Protein AF-A0AAV8WUN9-F1 (afdb_monomer)

Organism: NCBI:txid1586634

Sequence (84 aa):
MSHSVIFEGVKEIPEKLVKDVHEAYGFLETFLQDYTYVAGDDLSIADFSIINTISNANILVPMDEEEYPNISSWKKKNANFAFL

Radius of gyration: 13.9 Å; Cα contacts (8 Å, |Δi|>4): 51; chains: 1; bounding box: 30×26×34 Å

pLDDT: mean 88.43, std 12.77, range [41.0, 97.88]

Mean predicted aligned error: 5.01 Å

Secondary structure (DSSP, 8-state):
-PPPTTTTT-SS--HHHHHHHHHHHHHHHHHTTS-SBTTBSS--HHHHHHHHHHHHHHHHSPPPTTT-HHHHHHHHHHHTT---

Structure (mmCIF, N/CA/C/O backbone):
data_AF-A0AAV8WUN9-F1
#
_entry.id   AF-A0AAV8WUN9-F1
#
loop_
_atom_site.group_PDB
_atom_site.id
_atom_site.type_symbol
_atom_site.label_atom_id
_atom_site.label_alt_id
_atom_site.label_comp_id
_atom_site.label_asym_id
_atom_site.label_entity_id
_atom_site.label_seq_id
_atom_site.pdbx_PDB_ins_code
_atom_site.Cartn_x
_atom_site.Cartn_y
_atom_site.Cartn_z
_atom_site.occupancy
_atom_site.B_iso_or_equiv
_atom_site.auth_seq_id
_atom_site.auth_comp_id
_atom_site.auth_asym_id
_atom_site.auth_atom_id
_atom_site.pdbx_PDB_model_num
ATOM 1 N N . MET A 1 1 ? 0.576 -13.514 -19.678 1.00 44.97 1 MET A N 1
ATOM 2 C CA . MET A 1 1 ? 1.343 -14.105 -18.561 1.00 44.97 1 MET A CA 1
ATOM 3 C C . MET A 1 1 ? 2.239 -13.015 -18.003 1.00 44.97 1 MET A C 1
ATOM 5 O O . MET A 1 1 ? 2.833 -12.310 -18.803 1.00 44.97 1 MET A O 1
ATOM 9 N N . SER A 1 2 ? 2.285 -12.817 -16.686 1.00 55.75 2 SER A N 1
ATOM 10 C CA . SER A 1 2 ? 3.214 -11.874 -16.051 1.00 55.75 2 SER A CA 1
ATOM 11 C C . SER A 1 2 ? 4.636 -12.428 -16.152 1.00 55.75 2 SER A C 1
ATOM 13 O O . SER A 1 2 ? 4.878 -13.561 -15.733 1.00 55.75 2 SER A O 1
ATOM 15 N N . HIS A 1 3 ? 5.559 -11.676 -16.744 1.00 66.44 3 HIS A N 1
ATOM 16 C CA . HIS A 1 3 ? 6.974 -12.037 -16.790 1.00 66.44 3 HIS A CA 1
ATOM 17 C C . HIS A 1 3 ? 7.753 -11.209 -15.771 1.00 66.44 3 HIS A C 1
ATOM 19 O O . HIS A 1 3 ? 7.430 -10.048 -15.521 1.00 66.44 3 HIS A O 1
ATOM 25 N N . SER A 1 4 ? 8.725 -11.841 -15.115 1.00 73.50 4 SER A N 1
ATOM 26 C CA . SER A 1 4 ? 9.503 -11.204 -14.057 1.00 73.50 4 SER A CA 1
ATOM 27 C C . SER A 1 4 ? 10.645 -10.402 -14.664 1.00 73.50 4 SER A C 1
ATOM 29 O O . SER A 1 4 ? 11.571 -10.977 -15.237 1.00 73.50 4 SER A O 1
ATOM 31 N N . VAL A 1 5 ? 10.618 -9.088 -14.446 1.00 78.25 5 VAL A N 1
ATOM 32 C CA . VAL A 1 5 ? 11.686 -8.162 -14.855 1.00 78.25 5 VAL A CA 1
ATOM 33 C C . VAL A 1 5 ? 13.059 -8.538 -14.283 1.00 78.25 5 VAL A C 1
ATOM 35 O O . VAL A 1 5 ? 14.080 -8.243 -14.894 1.00 78.25 5 VAL A O 1
ATOM 38 N N . ILE A 1 6 ? 13.093 -9.253 -13.152 1.00 80.38 6 ILE A N 1
ATOM 39 C CA . ILE A 1 6 ? 14.328 -9.696 -12.489 1.00 80.38 6 ILE A CA 1
ATOM 40 C C . ILE A 1 6 ? 15.052 -10.764 -13.322 1.00 80.38 6 ILE A C 1
ATOM 42 O O . ILE A 1 6 ? 16.278 -10.767 -13.399 1.00 80.38 6 ILE A O 1
ATOM 46 N N . PHE A 1 7 ? 14.307 -11.675 -13.954 1.00 81.75 7 PHE A N 1
ATOM 47 C CA . PHE A 1 7 ? 14.889 -12.803 -14.693 1.00 81.75 7 PHE A CA 1
ATOM 48 C C . PHE A 1 7 ? 15.165 -12.485 -16.166 1.00 81.75 7 PHE A C 1
ATOM 50 O O . PHE A 1 7 ? 15.902 -13.218 -16.819 1.00 81.75 7 PHE A O 1
ATOM 57 N N . GLU A 1 8 ? 14.612 -11.389 -16.683 1.00 77.19 8 GLU A N 1
ATOM 58 C CA . GLU A 1 8 ? 14.769 -10.975 -18.081 1.00 77.19 8 GLU A CA 1
ATOM 59 C C . GLU A 1 8 ? 16.030 -10.131 -18.339 1.00 77.19 8 GLU A C 1
ATOM 61 O O . GLU A 1 8 ? 16.317 -9.780 -19.481 1.00 77.19 8 GLU A O 1
ATOM 66 N N . GLY A 1 9 ? 16.810 -9.810 -17.298 1.00 74.88 9 GLY A N 1
ATOM 67 C CA . GLY A 1 9 ? 18.046 -9.028 -17.435 1.00 74.88 9 GLY A CA 1
ATOM 68 C C . GLY A 1 9 ? 17.816 -7.589 -17.910 1.00 74.88 9 GLY A C 1
ATOM 69 O O . GLY A 1 9 ? 18.739 -6.948 -18.421 1.00 74.88 9 GLY A O 1
ATOM 70 N N . VAL A 1 10 ? 16.587 -7.085 -17.765 1.00 78.69 10 VAL A N 1
ATOM 71 C CA . VAL A 1 10 ? 16.228 -5.711 -18.118 1.00 78.69 10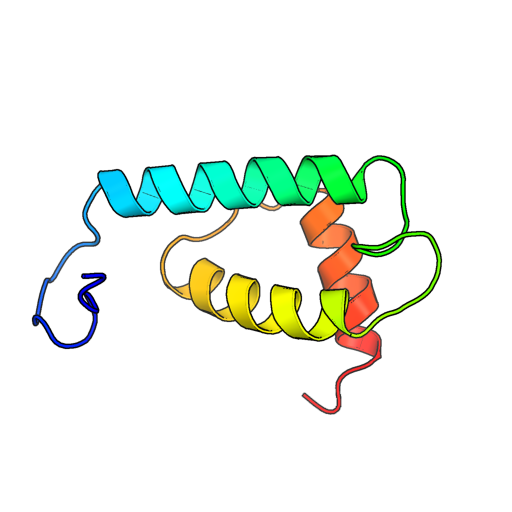 VAL A CA 1
ATOM 72 C C . VAL A 1 10 ? 16.918 -4.761 -17.139 1.00 78.69 10 VAL A C 1
ATOM 74 O O . VAL A 1 10 ? 16.906 -4.980 -15.930 1.00 78.69 10 VAL A O 1
ATOM 77 N N . LYS A 1 11 ? 17.555 -3.712 -17.667 1.00 81.75 11 LYS A N 1
ATOM 78 C CA . LYS A 1 11 ? 18.321 -2.743 -16.863 1.00 81.75 11 LYS A CA 1
ATOM 79 C C . LYS A 1 11 ? 17.454 -1.665 -16.220 1.00 81.75 11 LYS A C 1
ATOM 81 O O . LYS A 1 11 ? 17.893 -1.022 -15.275 1.00 81.75 11 LYS A O 1
ATOM 86 N N . GLU A 1 12 ? 16.252 -1.468 -16.749 1.00 84.88 12 GLU A N 1
ATOM 87 C CA . GLU A 1 12 ? 15.318 -0.424 -16.341 1.00 84.88 12 GLU A CA 1
ATOM 88 C C . GLU A 1 12 ? 13.915 -1.013 -16.231 1.00 84.88 12 GLU A C 1
ATOM 90 O O . GLU A 1 12 ? 13.536 -1.902 -16.994 1.00 84.88 12 GLU A O 1
ATOM 95 N N . ILE A 1 13 ? 13.134 -0.525 -15.272 1.00 86.38 13 ILE A N 1
ATOM 96 C CA . ILE A 1 13 ? 11.762 -0.988 -15.084 1.00 86.38 13 ILE A CA 1
ATOM 97 C C . ILE A 1 13 ? 10.883 -0.327 -16.154 1.00 86.38 13 ILE A C 1
ATOM 99 O O . ILE A 1 13 ? 10.876 0.900 -16.251 1.00 86.38 13 ILE A O 1
ATOM 103 N N . PRO A 1 14 ? 10.117 -1.103 -16.946 1.00 90.12 14 PRO A N 1
ATOM 104 C CA . PRO A 1 14 ? 9.171 -0.545 -17.903 1.00 90.12 14 PRO A CA 1
ATOM 105 C C . PRO A 1 14 ? 8.198 0.443 -17.248 1.00 90.12 14 PRO A C 1
ATOM 107 O O . PRO A 1 14 ? 7.570 0.120 -16.240 1.00 90.12 14 PRO A O 1
ATOM 110 N N . GLU A 1 15 ? 7.995 1.605 -17.872 1.00 91.62 15 GLU A N 1
ATOM 111 C CA . GLU A 1 15 ? 7.133 2.684 -17.356 1.00 91.62 15 GLU A CA 1
ATOM 112 C C . GLU A 1 15 ? 5.706 2.211 -17.040 1.00 91.62 15 GLU A C 1
ATOM 114 O O . GLU A 1 15 ? 5.115 2.604 -16.037 1.00 91.62 15 GLU A O 1
ATOM 119 N N . LYS A 1 16 ? 5.166 1.291 -17.850 1.00 90.94 16 LYS A N 1
ATOM 120 C CA . LYS A 1 16 ? 3.856 0.682 -17.593 1.00 90.94 16 LYS A CA 1
ATOM 121 C C . LYS A 1 16 ? 3.793 0.020 -16.212 1.00 90.94 16 LYS A C 1
ATOM 123 O O . LYS A 1 16 ? 2.802 0.185 -15.518 1.00 90.94 16 LYS A O 1
ATOM 128 N N . LEU A 1 17 ? 4.832 -0.719 -15.818 1.00 90.56 17 LEU A N 1
ATOM 129 C CA . LEU A 1 17 ? 4.857 -1.399 -14.521 1.00 90.56 17 LEU A CA 1
ATOM 130 C C . LEU A 1 17 ? 4.985 -0.402 -13.372 1.00 90.56 17 LEU A C 1
ATOM 132 O O . LEU A 1 17 ? 4.342 -0.587 -12.347 1.00 90.56 17 LEU A O 1
ATOM 136 N N . VAL A 1 18 ? 5.762 0.668 -13.561 1.00 93.69 18 VAL A N 1
ATOM 137 C CA . VAL A 1 18 ? 5.838 1.773 -12.594 1.00 93.69 18 VAL A CA 1
ATOM 138 C C . VAL A 1 18 ? 4.448 2.368 -12.372 1.00 93.69 18 VAL A C 1
ATOM 140 O O . VAL A 1 18 ? 3.996 2.472 -11.234 1.00 93.69 18 VAL A O 1
ATOM 143 N N . LYS A 1 19 ? 3.726 2.670 -13.456 1.00 95.38 19 LYS A N 1
ATOM 144 C CA . LYS A 1 19 ? 2.358 3.191 -13.387 1.00 95.38 19 LYS A CA 1
ATOM 145 C C . LYS A 1 19 ? 1.393 2.223 -12.696 1.00 95.38 19 LYS A C 1
ATOM 147 O O . LYS A 1 19 ? 0.640 2.655 -11.830 1.00 95.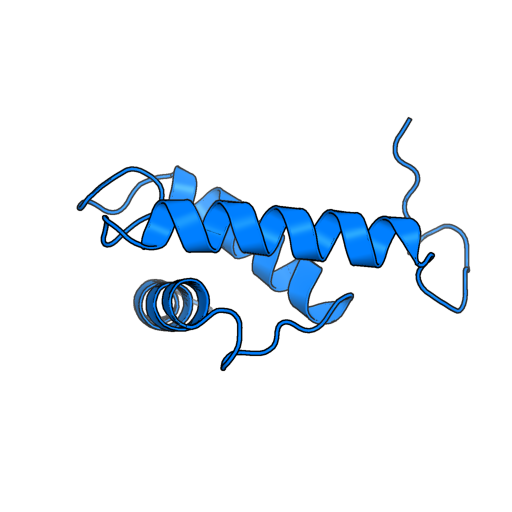38 19 LYS A O 1
ATOM 152 N N . ASP A 1 20 ? 1.435 0.939 -13.052 1.00 94.62 20 ASP A N 1
ATOM 153 C CA . ASP A 1 20 ? 0.580 -0.093 -12.452 1.00 94.62 20 ASP A CA 1
ATOM 154 C C . ASP A 1 20 ? 0.838 -0.207 -10.926 1.00 94.62 20 ASP A C 1
ATOM 156 O O . ASP A 1 20 ? -0.095 -0.402 -10.146 1.00 94.62 20 ASP A O 1
ATOM 160 N N . VAL A 1 21 ? 2.091 -0.040 -10.473 1.00 95.50 21 VAL A N 1
ATOM 161 C CA . VAL A 1 21 ? 2.435 -0.024 -9.037 1.00 95.50 21 VAL A CA 1
ATOM 162 C C . VAL A 1 21 ? 1.909 1.231 -8.335 1.00 95.50 21 VAL A C 1
ATOM 164 O O . VAL A 1 21 ? 1.315 1.106 -7.266 1.00 95.50 21 VAL A O 1
ATOM 167 N N . HIS A 1 22 ? 2.061 2.419 -8.927 1.00 97.12 22 HIS A N 1
ATOM 168 C CA . HIS A 1 22 ? 1.489 3.648 -8.359 1.00 97.12 22 HIS A CA 1
ATOM 169 C C . HIS A 1 22 ? -0.042 3.589 -8.264 1.00 97.12 22 HIS A C 1
ATOM 171 O O . HIS A 1 22 ? -0.616 4.021 -7.269 1.00 97.12 22 HIS A O 1
A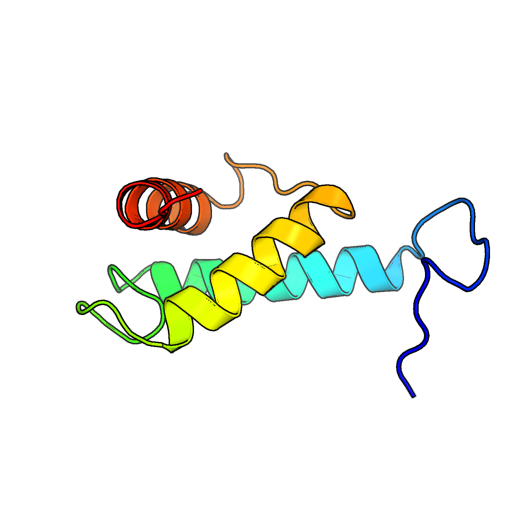TOM 177 N N . GLU A 1 23 ? -0.718 2.995 -9.251 1.00 97.25 23 GLU A N 1
ATOM 178 C CA . GLU A 1 23 ? -2.165 2.763 -9.186 1.00 97.25 23 GLU A CA 1
ATOM 179 C C . GLU A 1 23 ? -2.537 1.846 -8.007 1.00 97.25 23 GLU A C 1
ATOM 181 O O . GLU A 1 23 ? -3.470 2.139 -7.257 1.00 97.25 23 GLU A O 1
ATOM 186 N N . ALA A 1 24 ? -1.768 0.776 -7.780 1.00 97.00 24 ALA A N 1
ATOM 187 C CA . ALA A 1 24 ? -1.961 -0.102 -6.629 1.00 97.00 24 ALA A CA 1
ATOM 188 C C . ALA A 1 24 ? -1.727 0.614 -5.285 1.00 97.00 24 ALA A C 1
ATOM 190 O O . ALA A 1 24 ? -2.492 0.392 -4.342 1.00 97.00 24 ALA A O 1
ATOM 191 N N . TYR A 1 25 ? -0.719 1.491 -5.192 1.00 97.50 25 TYR A N 1
ATOM 192 C CA . TYR A 1 25 ? -0.526 2.350 -4.019 1.00 97.50 25 TYR A CA 1
ATOM 193 C C . TYR A 1 25 ? -1.730 3.271 -3.804 1.00 97.50 25 TYR A C 1
ATOM 195 O O . TYR A 1 25 ? -2.241 3.337 -2.691 1.00 97.50 25 TYR A O 1
ATOM 203 N N . GLY A 1 26 ? -2.267 3.888 -4.860 1.00 97.56 26 GLY A N 1
ATOM 204 C CA . GLY A 1 26 ? -3.472 4.717 -4.766 1.00 97.56 26 GLY A CA 1
ATOM 205 C C . GLY A 1 26 ? -4.693 3.963 -4.218 1.00 97.56 26 GLY A C 1
ATOM 206 O O . GLY A 1 26 ? -5.413 4.479 -3.359 1.00 97.56 26 GLY A O 1
ATOM 207 N N . PHE A 1 27 ? -4.910 2.718 -4.653 1.00 97.19 27 PHE A N 1
ATOM 208 C CA . PHE A 1 27 ? -5.991 1.890 -4.109 1.00 97.19 27 PHE A CA 1
ATOM 209 C C . PHE A 1 27 ? -5.793 1.561 -2.630 1.00 97.19 27 PHE A C 1
ATOM 211 O O . PHE A 1 27 ? -6.738 1.682 -1.849 1.00 97.19 27 PHE A O 1
ATOM 218 N N . LEU A 1 28 ? -4.584 1.166 -2.227 1.00 97.31 28 LEU A N 1
ATOM 219 C CA . LEU A 1 28 ? -4.327 0.850 -0.825 1.00 97.31 28 LEU A CA 1
ATOM 220 C C . LEU A 1 28 ? -4.444 2.091 0.069 1.00 97.31 28 LEU A C 1
ATOM 222 O O . LEU A 1 28 ? -5.025 2.002 1.148 1.00 97.31 28 LEU A O 1
ATOM 226 N N . GLU A 1 29 ? -3.929 3.233 -0.380 1.00 97.88 29 GLU A N 1
ATOM 227 C CA . GLU A 1 29 ? -4.055 4.512 0.324 1.00 97.88 29 GLU A CA 1
ATOM 228 C C . GLU A 1 29 ? -5.529 4.854 0.567 1.00 97.88 29 GLU A C 1
ATOM 230 O O . GLU A 1 29 ? -5.897 5.247 1.671 1.00 97.88 29 GLU A O 1
ATOM 235 N N . THR A 1 30 ? -6.388 4.593 -0.425 1.00 97.00 30 THR A N 1
ATOM 236 C CA . THR A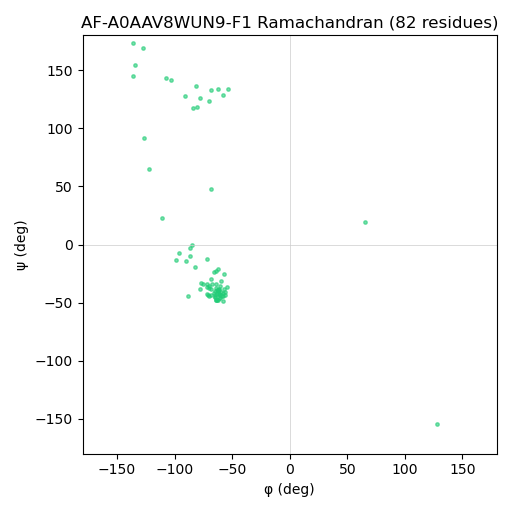 1 30 ? -7.844 4.763 -0.303 1.00 97.00 30 THR A CA 1
ATOM 237 C C . THR A 1 30 ? -8.450 3.803 0.728 1.00 97.00 30 THR A C 1
ATOM 239 O O . THR A 1 30 ? -9.273 4.218 1.538 1.00 97.00 30 THR A O 1
ATOM 242 N N . PHE A 1 31 ? -8.055 2.525 0.745 1.00 94.88 31 PHE A N 1
ATOM 243 C CA . PHE A 1 31 ? -8.571 1.560 1.730 1.00 94.88 31 PHE A CA 1
ATOM 244 C C . PHE A 1 31 ? -8.180 1.907 3.169 1.00 94.88 31 PHE A C 1
ATOM 246 O O . PHE A 1 31 ? -8.961 1.685 4.091 1.00 94.88 31 PHE A O 1
ATOM 253 N N . LEU A 1 32 ? -6.988 2.473 3.354 1.00 97.38 32 LEU A N 1
ATOM 254 C CA . LEU A 1 32 ? -6.463 2.884 4.656 1.00 97.38 32 LEU A CA 1
ATOM 255 C C . LEU A 1 32 ? -6.923 4.284 5.087 1.00 97.38 32 LEU A C 1
ATOM 257 O O . LEU A 1 32 ? -6.541 4.739 6.162 1.00 97.38 32 LEU A O 1
ATOM 261 N N . GLN A 1 33 ? -7.722 4.976 4.271 1.00 96.69 33 GLN A N 1
ATOM 262 C CA . GLN A 1 33 ? -8.240 6.299 4.611 1.00 96.69 33 GLN A CA 1
ATOM 263 C C . GLN A 1 33 ? -9.250 6.230 5.765 1.00 96.69 33 GLN A C 1
ATOM 265 O O . GLN A 1 33 ? -9.206 7.053 6.678 1.00 96.69 33 GLN A O 1
ATOM 270 N N . ASP A 1 34 ? -10.152 5.247 5.718 1.00 93.62 34 ASP A N 1
ATOM 271 C CA . ASP A 1 34 ? -11.279 5.149 6.652 1.00 93.62 34 ASP A CA 1
ATOM 272 C C . ASP A 1 34 ? -11.022 4.158 7.800 1.00 93.62 34 ASP A C 1
ATOM 274 O O . ASP A 1 34 ? -11.757 4.162 8.788 1.00 93.62 34 ASP A O 1
ATOM 278 N N . TYR A 1 35 ? -9.980 3.325 7.693 1.00 94.75 35 TYR A N 1
ATOM 279 C CA . TYR A 1 35 ? -9.725 2.205 8.600 1.00 94.75 35 TYR A CA 1
ATOM 280 C C . TYR A 1 35 ? -8.267 2.114 9.048 1.00 94.75 35 TYR A C 1
ATOM 282 O O . TYR A 1 35 ? -7.339 2.543 8.364 1.00 94.75 35 TYR A O 1
ATOM 290 N N . THR A 1 36 ? -8.050 1.505 10.217 1.00 93.75 36 THR A N 1
ATOM 291 C CA . THR A 1 36 ? -6.697 1.329 10.777 1.00 93.75 36 THR A CA 1
ATOM 292 C C . THR A 1 36 ? -5.859 0.287 10.027 1.00 93.75 36 THR A C 1
ATOM 294 O O . THR A 1 36 ? -4.635 0.439 9.938 1.00 93.75 36 THR A O 1
ATOM 297 N N . TYR A 1 37 ? -6.506 -0.758 9.515 1.00 95.56 37 TYR A N 1
ATOM 298 C CA . TYR A 1 37 ? -5.922 -1.885 8.793 1.00 95.56 37 TYR A CA 1
ATOM 299 C C . TYR A 1 37 ? -6.638 -2.074 7.455 1.00 95.56 37 TYR A C 1
ATOM 301 O O . TYR A 1 37 ? -7.690 -1.489 7.203 1.00 95.56 37 TYR A O 1
ATOM 309 N N . VAL A 1 38 ? -6.080 -2.911 6.581 1.00 96.06 38 VAL A N 1
ATOM 310 C CA . VAL A 1 38 ? -6.586 -3.083 5.207 1.00 96.06 38 VAL A CA 1
ATOM 311 C C . VAL A 1 38 ? -8.060 -3.499 5.172 1.00 96.06 38 VAL A C 1
ATOM 313 O O . VAL A 1 38 ? -8.800 -3.087 4.283 1.00 96.06 38 VAL A O 1
ATOM 316 N N . ALA A 1 39 ? -8.477 -4.355 6.105 1.00 95.69 39 ALA A N 1
ATOM 317 C CA . ALA A 1 39 ? -9.800 -4.978 6.108 1.00 95.69 39 ALA A CA 1
ATOM 318 C C . ALA A 1 39 ? -10.704 -4.483 7.254 1.00 95.69 39 ALA A C 1
ATOM 320 O O . ALA A 1 39 ? -11.626 -5.197 7.650 1.00 95.69 39 ALA A O 1
ATOM 321 N N . GLY A 1 40 ? -10.440 -3.288 7.794 1.00 94.88 40 GLY A N 1
ATOM 322 C CA . GLY A 1 40 ? -11.206 -2.691 8.889 1.00 94.88 40 GLY A CA 1
ATOM 323 C C . GLY A 1 40 ? -10.323 -2.233 10.050 1.00 94.88 40 GLY A C 1
ATOM 324 O O . GLY A 1 40 ? -9.146 -1.925 9.879 1.00 94.88 40 GLY A O 1
ATOM 325 N N . ASP A 1 41 ? -10.890 -2.179 11.252 1.00 95.19 41 ASP A N 1
ATOM 326 C CA . ASP A 1 41 ? -10.189 -1.652 12.432 1.00 95.19 41 ASP A CA 1
ATOM 327 C C . ASP A 1 41 ? -9.344 -2.683 13.186 1.00 95.19 41 ASP A C 1
ATOM 329 O O . ASP A 1 41 ? -8.523 -2.311 14.026 1.00 95.19 41 ASP A O 1
ATOM 333 N N . ASP A 1 42 ? -9.482 -3.962 12.836 1.00 93.88 42 ASP A N 1
ATOM 334 C CA . ASP A 1 42 ? -8.741 -5.066 13.435 1.00 93.88 42 ASP A CA 1
ATOM 335 C C . ASP A 1 42 ? -7.683 -5.629 12.478 1.00 93.88 42 ASP A C 1
ATOM 337 O O . ASP A 1 42 ? -7.905 -5.759 11.271 1.00 93.88 42 ASP A O 1
ATOM 341 N N . LEU A 1 43 ? -6.533 -6.015 13.038 1.00 93.44 43 LEU A N 1
ATOM 342 C CA . LEU A 1 43 ? -5.442 -6.635 12.289 1.00 93.44 43 LEU A CA 1
ATOM 343 C C . LEU A 1 43 ? -5.893 -7.970 11.684 1.00 93.44 43 LEU A C 1
ATOM 345 O O . LEU A 1 43 ? -6.454 -8.823 12.376 1.00 93.44 43 LEU A O 1
ATOM 349 N N . SER A 1 44 ? -5.578 -8.189 10.407 1.00 93.75 44 SER A N 1
ATOM 350 C CA . SER A 1 44 ? -6.012 -9.376 9.675 1.00 93.75 44 SER A CA 1
ATOM 351 C C . SER A 1 44 ? -4.901 -9.996 8.822 1.00 93.75 44 SER A C 1
ATOM 353 O O . SER A 1 44 ? -3.823 -9.436 8.627 1.00 93.75 44 SER A O 1
ATOM 355 N N . ILE A 1 45 ? -5.181 -11.164 8.235 1.00 94.44 45 ILE A N 1
ATOM 356 C CA . ILE A 1 45 ? -4.290 -11.783 7.239 1.00 94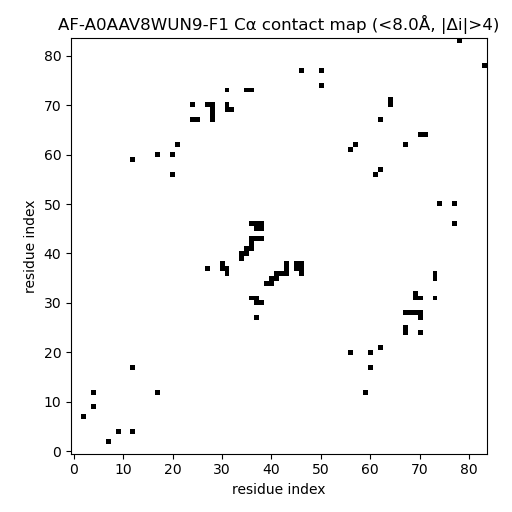.44 45 ILE A CA 1
ATOM 357 C C . ILE A 1 45 ? -4.105 -10.930 5.974 1.00 94.44 45 ILE A C 1
ATOM 359 O O . ILE A 1 45 ? -3.114 -11.112 5.264 1.00 94.44 45 ILE A O 1
ATOM 363 N N . ALA A 1 46 ? -5.027 -10.002 5.693 1.00 95.31 46 ALA A N 1
ATOM 364 C CA . ALA A 1 46 ? -4.914 -9.102 4.552 1.00 95.31 46 ALA A CA 1
ATOM 365 C C . ALA A 1 46 ? -3.710 -8.165 4.715 1.00 95.31 46 ALA A C 1
ATOM 367 O O . ALA A 1 46 ? -2.948 -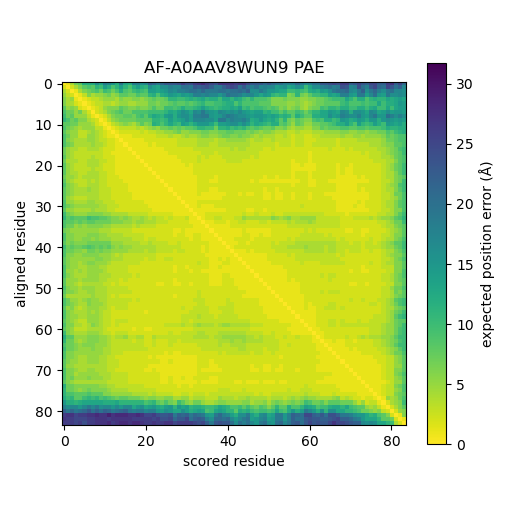7.977 3.765 1.00 95.31 46 ALA A O 1
ATOM 368 N N . ASP A 1 47 ? -3.480 -7.667 5.933 1.00 94.75 47 ASP A N 1
ATOM 369 C CA . ASP A 1 47 ? -2.358 -6.785 6.246 1.00 94.75 47 ASP A CA 1
ATOM 370 C C . ASP A 1 47 ? -1.018 -7.481 6.009 1.00 94.75 47 ASP A C 1
ATOM 372 O O . ASP A 1 47 ? -0.160 -6.951 5.304 1.00 94.75 47 ASP A O 1
ATOM 376 N N . PHE A 1 48 ? -0.866 -8.715 6.502 1.00 92.50 48 PHE A N 1
ATOM 377 C CA . PHE A 1 48 ? 0.353 -9.507 6.308 1.00 92.50 48 PHE A CA 1
ATOM 378 C C . PHE A 1 48 ? 0.629 -9.824 4.832 1.00 92.50 48 PHE A C 1
ATOM 380 O O . PHE A 1 48 ? 1.774 -9.758 4.378 1.00 92.50 48 PHE A O 1
ATOM 387 N N . SER A 1 49 ? -0.410 -10.148 4.059 1.00 95.00 49 SER A N 1
ATOM 388 C CA . SER A 1 49 ? -0.270 -10.423 2.626 1.00 95.00 49 SER A CA 1
ATOM 389 C C . SER A 1 49 ? 0.187 -9.180 1.854 1.00 95.00 49 SER A C 1
ATOM 391 O O . SER A 1 49 ? 1.088 -9.242 1.008 1.00 95.00 49 SER A O 1
ATOM 393 N N . ILE A 1 50 ? -0.430 -8.033 2.140 1.00 95.69 50 ILE A N 1
ATOM 394 C CA . ILE A 1 50 ? -0.184 -6.797 1.397 1.00 95.69 50 ILE A CA 1
ATOM 395 C C . ILE A 1 50 ? 1.127 -6.147 1.826 1.00 95.69 50 ILE A C 1
ATOM 397 O O . ILE A 1 50 ? 1.863 -5.689 0.954 1.00 95.69 50 ILE A O 1
ATOM 401 N N . ILE A 1 51 ? 1.492 -6.168 3.113 1.00 93.56 51 ILE A N 1
ATOM 402 C CA . ILE A 1 51 ? 2.744 -5.543 3.562 1.00 93.56 51 ILE A CA 1
ATOM 403 C C . ILE A 1 51 ? 3.962 -6.227 2.956 1.00 93.56 51 ILE A C 1
ATOM 405 O O . ILE A 1 51 ? 4.903 -5.546 2.553 1.00 93.56 51 ILE A O 1
ATOM 409 N N . ASN A 1 52 ? 3.929 -7.553 2.814 1.00 91.12 52 ASN A N 1
ATOM 410 C CA . ASN A 1 52 ? 4.978 -8.290 2.119 1.00 91.12 52 ASN A CA 1
ATOM 411 C C . ASN A 1 52 ? 5.075 -7.855 0.647 1.00 91.12 52 ASN A C 1
ATOM 413 O O . ASN A 1 52 ? 6.157 -7.557 0.142 1.00 91.12 52 ASN A O 1
ATOM 417 N N . THR A 1 53 ? 3.932 -7.757 -0.035 1.00 92.88 53 THR A N 1
ATOM 418 C CA . THR A 1 53 ? 3.877 -7.348 -1.446 1.00 92.88 53 THR A CA 1
ATOM 419 C C . THR A 1 53 ? 4.396 -5.919 -1.640 1.00 92.88 53 THR A C 1
ATOM 421 O O . THR A 1 53 ? 5.259 -5.694 -2.488 1.00 92.88 53 THR A O 1
ATOM 424 N N . ILE A 1 54 ? 3.946 -4.966 -0.820 1.00 93.19 54 ILE A N 1
ATOM 425 C CA . ILE A 1 54 ? 4.365 -3.561 -0.910 1.00 93.19 54 ILE A CA 1
ATOM 426 C C . ILE A 1 54 ? 5.811 -3.359 -0.489 1.00 93.19 54 ILE A C 1
ATOM 428 O O . ILE A 1 54 ? 6.500 -2.545 -1.094 1.00 93.19 54 ILE A O 1
ATOM 432 N N . SER A 1 55 ? 6.309 -4.095 0.504 1.00 90.81 55 SER A N 1
ATOM 433 C CA . SER A 1 55 ? 7.715 -3.979 0.906 1.00 90.81 55 SER A CA 1
ATOM 434 C C . SER A 1 55 ? 8.649 -4.351 -0.246 1.00 90.81 55 SER A C 1
ATOM 436 O O . SER A 1 55 ? 9.630 -3.651 -0.481 1.00 90.81 55 SER A O 1
ATOM 438 N N . ASN A 1 56 ? 8.300 -5.383 -1.022 1.00 89.75 56 ASN A N 1
ATOM 439 C CA . ASN A 1 56 ? 9.039 -5.755 -2.230 1.00 89.75 56 ASN A CA 1
ATOM 440 C C . ASN A 1 56 ? 8.842 -4.742 -3.368 1.00 89.75 56 ASN A C 1
ATOM 442 O O . ASN A 1 56 ? 9.811 -4.367 -4.026 1.00 89.75 56 ASN A O 1
ATOM 446 N N . ALA A 1 57 ? 7.609 -4.273 -3.591 1.00 91.75 57 ALA A N 1
ATOM 447 C CA . ALA A 1 57 ? 7.319 -3.269 -4.616 1.00 91.75 57 ALA A CA 1
ATOM 448 C C . ALA A 1 57 ? 8.091 -1.965 -4.366 1.00 91.75 57 ALA A C 1
ATOM 450 O O . ALA A 1 57 ? 8.679 -1.432 -5.298 1.00 91.75 57 ALA A O 1
ATOM 451 N N . ASN A 1 58 ? 8.192 -1.523 -3.110 1.00 92.06 58 ASN A N 1
ATOM 452 C CA . ASN A 1 58 ? 8.888 -0.302 -2.706 1.00 92.06 58 ASN A CA 1
ATOM 453 C C . ASN A 1 58 ? 10.402 -0.332 -2.976 1.00 92.06 58 ASN A C 1
ATOM 455 O O . ASN A 1 58 ? 11.026 0.717 -3.084 1.00 92.06 58 ASN A O 1
ATOM 459 N N . ILE A 1 59 ? 11.008 -1.520 -3.081 1.00 89.69 59 ILE A N 1
ATOM 460 C CA . ILE A 1 59 ? 12.419 -1.661 -3.474 1.00 89.69 59 ILE A CA 1
ATOM 461 C C . ILE A 1 59 ? 12.598 -1.346 -4.965 1.00 89.69 59 ILE A C 1
ATOM 463 O O . ILE A 1 59 ? 13.617 -0.787 -5.361 1.00 89.69 59 ILE A O 1
ATOM 467 N N . LEU A 1 60 ? 11.621 -1.722 -5.794 1.00 89.56 60 LEU A N 1
ATOM 468 C CA . LEU A 1 60 ? 11.665 -1.555 -7.247 1.00 89.56 60 LEU A CA 1
ATOM 469 C C . LEU A 1 60 ? 11.118 -0.192 -7.685 1.00 89.56 60 LEU A C 1
ATOM 471 O O . LEU A 1 60 ? 11.707 0.474 -8.529 1.00 89.56 60 LEU A O 1
ATOM 475 N N . VAL A 1 61 ? 9.997 0.214 -7.101 1.00 93.25 61 VAL A N 1
ATOM 476 C CA . VAL A 1 61 ? 9.292 1.470 -7.353 1.00 93.25 61 VAL A CA 1
ATOM 477 C C . VAL A 1 61 ? 9.107 2.157 -6.000 1.00 93.25 61 VAL A C 1
ATOM 479 O O . VAL A 1 61 ? 8.144 1.851 -5.283 1.00 93.25 61 VAL A O 1
ATOM 482 N N . PRO A 1 62 ? 10.062 3.025 -5.615 1.00 92.81 62 PRO A N 1
ATOM 483 C CA . PRO A 1 62 ? 10.022 3.723 -4.341 1.00 92.81 62 PRO A CA 1
ATOM 484 C C . PRO A 1 62 ? 8.751 4.555 -4.203 1.00 92.81 62 PRO A C 1
ATOM 486 O O . PRO A 1 62 ? 8.406 5.344 -5.080 1.00 92.81 62 PRO A O 1
ATOM 489 N N . MET A 1 63 ? 8.061 4.355 -3.090 1.00 93.25 63 MET A N 1
ATOM 490 C CA . MET A 1 63 ? 6.896 5.127 -2.695 1.00 93.25 63 MET A CA 1
ATOM 491 C C . MET A 1 63 ? 7.344 6.436 -2.037 1.00 93.25 63 MET A C 1
ATOM 493 O O . MET A 1 63 ? 8.240 6.421 -1.190 1.00 93.25 63 MET A O 1
ATOM 497 N N . ASP A 1 64 ? 6.696 7.545 -2.384 1.00 94.19 64 ASP A N 1
ATOM 498 C CA . ASP A 1 64 ? 6.835 8.806 -1.656 1.00 94.19 64 ASP A CA 1
ATOM 499 C C . ASP A 1 64 ? 5.948 8.773 -0.398 1.00 94.19 64 ASP A C 1
ATOM 501 O O . ASP A 1 64 ? 4.730 8.624 -0.485 1.00 94.19 64 ASP A O 1
ATOM 505 N N . GLU A 1 65 ? 6.547 8.877 0.792 1.00 93.88 65 GLU A N 1
ATOM 506 C CA . GLU A 1 65 ? 5.782 8.868 2.047 1.00 93.88 65 GLU A CA 1
ATOM 507 C C . GLU A 1 65 ? 4.864 10.094 2.192 1.00 93.88 65 GLU A C 1
ATOM 509 O O . GLU A 1 65 ? 3.872 10.011 2.919 1.00 93.88 65 GLU A O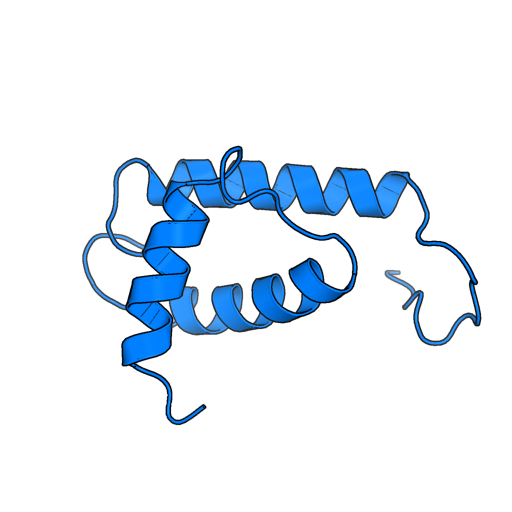 1
ATOM 514 N N . GLU A 1 66 ? 5.170 11.211 1.520 1.00 96.00 66 GLU A N 1
ATOM 515 C CA . GLU A 1 66 ? 4.327 12.413 1.523 1.00 96.00 66 GLU A CA 1
ATOM 516 C C . GLU A 1 66 ? 3.084 12.237 0.641 1.00 96.00 66 GLU A C 1
ATOM 518 O O . GLU A 1 66 ? 2.014 12.742 0.984 1.00 96.00 66 GLU A O 1
ATOM 523 N N . GLU A 1 67 ? 3.206 11.492 -0.462 1.00 96.31 67 GLU A N 1
ATOM 524 C CA . GLU A 1 67 ? 2.092 11.178 -1.366 1.00 96.31 67 GLU A CA 1
ATOM 525 C C . GLU A 1 67 ? 1.174 10.086 -0.791 1.00 96.31 67 GLU A C 1
ATOM 527 O O . GLU A 1 67 ? -0.039 10.133 -0.994 1.00 96.31 67 GLU A O 1
ATOM 532 N N . TYR A 1 68 ? 1.737 9.138 -0.031 1.00 97.50 68 TYR A N 1
ATOM 533 C CA . TYR A 1 68 ? 1.017 7.995 0.548 1.00 97.50 68 TYR A CA 1
ATOM 534 C C . TYR A 1 68 ? 1.136 7.939 2.090 1.00 97.50 68 TYR A C 1
ATOM 536 O O . TYR A 1 68 ? 1.762 7.023 2.660 1.00 97.50 68 TYR A O 1
ATOM 544 N N . PRO A 1 69 ? 0.581 8.932 2.812 1.00 97.31 69 PRO A N 1
ATOM 545 C CA . PRO A 1 69 ? 0.732 9.045 4.260 1.00 97.31 69 PRO A CA 1
ATOM 546 C C . PRO A 1 69 ? 0.019 7.930 5.044 1.00 97.31 69 PRO A C 1
ATOM 548 O O . PRO A 1 69 ? 0.536 7.499 6.084 1.00 97.31 69 PRO A O 1
ATOM 551 N N . ASN A 1 70 ? -1.129 7.425 4.576 1.00 97.25 70 ASN A N 1
ATOM 552 C CA . ASN A 1 70 ? -1.865 6.368 5.276 1.00 97.25 70 ASN A CA 1
ATOM 553 C C . ASN A 1 70 ? -1.130 5.031 5.174 1.00 97.25 70 ASN A C 1
ATOM 555 O O . ASN A 1 70 ? -0.948 4.361 6.195 1.00 97.25 70 ASN A O 1
ATOM 559 N N . ILE A 1 71 ? -0.600 4.687 3.993 1.00 96.88 71 ILE A N 1
ATOM 560 C CA . ILE A 1 71 ? 0.288 3.526 3.828 1.00 96.88 71 ILE A CA 1
ATOM 561 C C . ILE A 1 71 ? 1.511 3.657 4.740 1.00 96.88 71 ILE A C 1
ATOM 563 O O . ILE A 1 71 ? 1.885 2.697 5.418 1.00 96.88 71 ILE A O 1
ATOM 567 N N . SER A 1 72 ? 2.125 4.838 4.810 1.00 95.31 72 SER A N 1
ATOM 568 C CA . SER A 1 72 ? 3.308 5.080 5.646 1.00 95.31 72 SER A CA 1
ATOM 569 C C . SER A 1 72 ? 3.018 4.891 7.140 1.00 95.31 72 SER A C 1
ATOM 571 O O . SER A 1 72 ? 3.795 4.255 7.860 1.00 95.31 72 SER A O 1
ATOM 573 N N . SER A 1 73 ? 1.873 5.388 7.612 1.00 94.94 73 SER A N 1
ATOM 574 C CA . SER A 1 73 ? 1.388 5.189 8.983 1.00 94.94 73 SER A CA 1
ATOM 575 C C . SER A 1 73 ? 1.093 3.714 9.276 1.00 94.94 73 SER A C 1
ATOM 577 O O . SER A 1 73 ? 1.567 3.161 10.272 1.00 94.94 73 SER A O 1
ATOM 579 N N . TRP A 1 74 ? 0.374 3.043 8.377 1.00 95.56 74 TRP A N 1
ATOM 580 C CA . TRP A 1 74 ? 0.044 1.624 8.484 1.00 95.56 74 TRP A CA 1
ATOM 581 C C . TRP A 1 74 ? 1.297 0.736 8.487 1.00 95.56 74 TRP A C 1
ATOM 583 O O . TRP A 1 74 ? 1.409 -0.152 9.334 1.00 95.56 74 TRP A O 1
ATOM 593 N N . LYS A 1 75 ? 2.298 1.009 7.638 1.00 92.81 75 LYS A N 1
ATOM 594 C CA . LYS A 1 75 ? 3.592 0.300 7.649 1.00 92.81 75 LYS A CA 1
ATOM 595 C C . LYS A 1 75 ? 4.299 0.439 8.996 1.00 92.81 75 LYS A C 1
ATOM 597 O O . LYS A 1 75 ? 4.773 -0.559 9.530 1.00 92.81 75 LYS A O 1
ATOM 602 N N . LYS A 1 76 ? 4.333 1.645 9.577 1.00 90.44 76 LYS A N 1
ATOM 603 C CA . LYS A 1 76 ? 4.937 1.895 10.902 1.00 90.44 76 LYS A CA 1
ATOM 604 C C . LYS A 1 76 ? 4.222 1.116 12.010 1.00 90.44 76 LYS A C 1
ATOM 606 O O . LYS A 1 76 ? 4.882 0.566 12.886 1.00 90.44 76 LYS A O 1
ATOM 611 N N . LYS A 1 77 ? 2.889 1.006 11.954 1.00 88.88 77 LYS A N 1
ATOM 612 C CA . LYS A 1 77 ? 2.113 0.169 12.888 1.00 88.88 77 LYS A CA 1
ATOM 613 C C . LYS A 1 77 ? 2.456 -1.313 12.728 1.00 88.88 77 LYS A C 1
ATOM 615 O O . LYS A 1 77 ? 2.736 -1.970 13.724 1.00 88.88 77 LYS A O 1
ATOM 620 N N . ASN A 1 78 ? 2.489 -1.814 11.492 1.00 84.19 78 ASN A N 1
ATOM 621 C CA . ASN A 1 78 ? 2.779 -3.217 11.186 1.00 84.19 78 ASN A CA 1
ATOM 622 C C . ASN A 1 78 ? 4.230 -3.631 11.484 1.00 84.19 78 ASN A C 1
ATOM 624 O O . ASN A 1 78 ? 4.467 -4.772 11.872 1.00 84.19 78 ASN A O 1
ATOM 628 N N . ALA A 1 79 ? 5.190 -2.706 11.381 1.00 75.50 79 ALA A N 1
ATOM 629 C CA . ALA A 1 79 ? 6.580 -2.943 11.772 1.00 75.50 79 ALA A CA 1
ATOM 630 C C . ALA A 1 79 ? 6.713 -3.325 13.258 1.00 75.50 79 ALA A C 1
ATOM 632 O O . ALA A 1 79 ? 7.560 -4.139 13.608 1.00 75.50 79 ALA A O 1
ATOM 633 N N . ASN A 1 80 ? 5.827 -2.822 14.126 1.00 65.62 80 ASN A N 1
ATOM 634 C CA . ASN A 1 80 ? 5.829 -3.167 15.553 1.00 65.62 80 ASN A CA 1
ATOM 635 C C . ASN A 1 80 ? 5.355 -4.602 15.842 1.00 65.62 80 ASN A C 1
ATOM 637 O O . ASN A 1 80 ? 5.512 -5.076 16.966 1.00 65.62 80 ASN A O 1
ATOM 641 N N . PHE A 1 81 ? 4.769 -5.292 14.859 1.00 62.94 81 PHE A N 1
ATOM 642 C CA . PHE A 1 81 ? 4.338 -6.686 14.991 1.00 62.94 81 PHE A CA 1
ATOM 643 C C . PHE A 1 81 ? 5.371 -7.680 14.448 1.00 62.94 81 PHE A C 1
ATOM 645 O O . PHE A 1 81 ? 5.192 -8.889 14.605 1.00 62.94 81 PHE A O 1
ATOM 652 N N . ALA A 1 82 ? 6.441 -7.211 13.802 1.00 51.62 82 ALA A N 1
ATOM 653 C CA . ALA A 1 82 ? 7.365 -8.090 13.112 1.00 51.62 82 ALA A CA 1
ATOM 654 C C . ALA A 1 82 ? 8.525 -8.546 14.009 1.00 51.62 82 ALA A C 1
ATOM 656 O O . ALA A 1 82 ? 9.287 -7.756 14.554 1.00 51.62 82 ALA A O 1
ATOM 657 N N . PHE A 1 83 ? 8.712 -9.865 14.048 1.00 45.91 83 PHE A N 1
ATOM 658 C CA . PHE A 1 83 ? 10.010 -10.521 14.192 1.00 45.91 83 PHE A CA 1
ATOM 659 C C . PHE A 1 83 ? 10.875 -10.316 12.919 1.00 45.91 83 PHE A C 1
ATOM 661 O O . PHE A 1 83 ? 11.416 -11.282 12.379 1.00 45.91 83 PHE A O 1
ATOM 668 N N . LEU A 1 84 ? 10.967 -9.078 12.417 1.00 41.00 84 LEU A N 1
ATOM 669 C CA . LEU A 1 84 ? 11.870 -8.637 11.345 1.00 41.00 84 LEU A CA 1
ATOM 670 C C . LEU A 1 84 ? 12.626 -7.393 11.806 1.00 41.00 84 LEU A C 1
ATOM 672 O O . LEU A 1 84 ? 11.954 -6.464 12.303 1.00 41.00 84 LEU A O 1
#

Solvent-accessib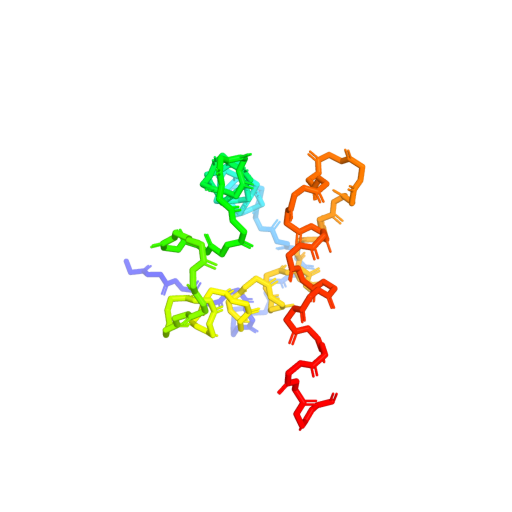le surface area (backbone atoms only — not comparable to full-atom values): 5144 Å² total; per-residue (Å²): 132,94,77,62,61,82,81,67,72,57,92,65,82,57,67,68,59,53,51,55,50,52,52,52,50,54,54,50,30,58,48,32,68,86,27,72,26,69,85,34,80,56,90,52,73,61,42,61,58,48,51,57,52,48,58,57,45,38,72,78,51,71,73,57,57,85,84,34,50,46,50,48,52,42,51,59,58,54,53,76,74,48,100,112

InterPro domains:
  IPR004046 Glutathione S-transferase, C-terminal [PF00043] (8-77)
  IPR010987 Glutathione S-transferase, C-terminal-like [PS50405] (1-84)
  IPR036282 Glutathione S-transferase, C-terminal domain superfamily [SSF47616] (5-79)

Foldseek 3Di:
DDDDPVVVPDPADPPVVLVVVVVVLVVQLVCLPVALANVHPDDDPVRVVVLVVVVVVCVRHPDDCVVRVSVVNSNVVVVVVDPD

Nearest PDB structures (foldseek):
  3vwx-assembly2_B  TM=9.459E-01  e=6.949E-05  Musca domestica
  4yh2-assembly1_C  TM=9.435E-01  e=1.564E-04  Drosophila melanogaster
  7ebv-as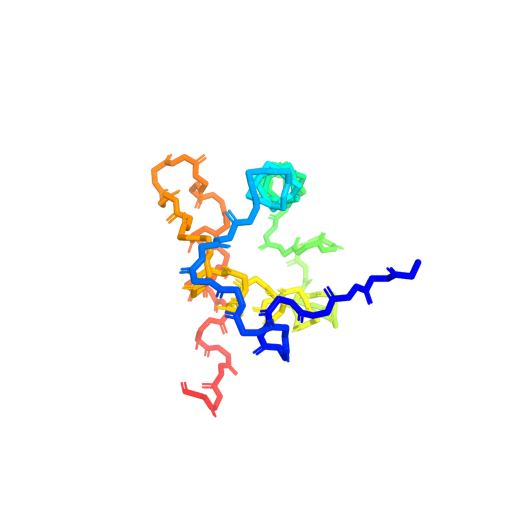sembly3_C  TM=9.171E-01  e=3.511E-03  Aedes aegypti
  7ebt-assembly2_B  TM=9.251E-01  e=3.282E-03  Aedes aegypti
  1u88-assembly1_B  TM=8.518E-01  e=4.909E-02  Schistosoma japonicum